Protein AF-A0A3D0MC71-F1 (afdb_monomer)

Solvent-accessible surface area (backbone atoms only — not comparable to full-atom values): 4290 Å² total; per-residue (Å²): 129,90,82,74,69,49,75,46,78,51,74,60,97,58,36,41,36,44,35,37,60,82,74,74,45,75,48,67,27,31,48,65,80,79,81,74,64,83,86,55,55,32,85,81,24,47,36,40,26,45,74,58,90,94,41,80,46,73,48,68,45,45,44,28,77,95,64,62,127

Mean predicted aligned error: 6.16 Å

Secondary structure (DSSP, 8-state):
------EEEEE-SSEEEEEETTTTEEEEEESSSPPPPTT--BTT-EEEEEEETTEEEEEEE-B-TTT--

Structure (mmCIF, N/CA/C/O backbone):
data_AF-A0A3D0MC71-F1
#
_entry.id   AF-A0A3D0MC71-F1
#
loop_
_atom_site.group_PDB
_atom_site.id
_atom_site.type_symbol
_atom_site.label_atom_id
_atom_site.label_alt_id
_atom_site.label_comp_id
_atom_site.label_asym_id
_atom_site.label_entity_id
_atom_site.label_seq_id
_atom_site.pdbx_PDB_ins_code
_atom_site.Cartn_x
_atom_site.Cartn_y
_atom_site.Cartn_z
_atom_site.occupancy
_atom_site.B_iso_or_equiv
_atom_site.auth_seq_id
_atom_site.auth_comp_id
_atom_site.auth_asym_id
_atom_site.auth_atom_id
_atom_site.pdbx_PDB_model_num
ATOM 1 N N . MET A 1 1 ? 12.623 25.423 5.591 1.00 47.34 1 MET A N 1
ATOM 2 C CA . MET A 1 1 ? 11.232 25.298 5.104 1.00 47.34 1 MET A CA 1
ATOM 3 C C . MET A 1 1 ? 10.623 24.097 5.804 1.00 47.34 1 MET A C 1
ATOM 5 O O . MET A 1 1 ? 11.322 23.088 5.833 1.00 47.34 1 MET A O 1
ATOM 9 N N . PRO A 1 2 ? 9.436 24.164 6.429 1.00 50.22 2 PRO A N 1
ATOM 10 C CA . PRO A 1 2 ? 8.889 22.976 7.067 1.00 50.22 2 PRO A CA 1
ATOM 11 C C . PRO A 1 2 ? 8.544 21.964 5.969 1.00 50.22 2 PRO A C 1
ATOM 13 O O . PRO A 1 2 ? 7.856 22.294 5.009 1.00 50.22 2 PRO A O 1
ATOM 16 N N . TRP A 1 3 ? 9.096 20.760 6.080 1.00 61.56 3 TRP A N 1
ATOM 17 C CA . TRP A 1 3 ? 8.789 19.619 5.224 1.00 61.56 3 TRP A CA 1
ATOM 18 C C . TRP A 1 3 ? 7.522 18.980 5.805 1.00 61.56 3 TRP A C 1
ATOM 20 O O . TRP A 1 3 ? 7.616 18.159 6.716 1.00 61.56 3 TRP A O 1
ATOM 30 N N . ASN A 1 4 ? 6.328 19.406 5.382 1.00 56.25 4 ASN A N 1
ATOM 31 C CA . ASN A 1 4 ? 5.116 18.667 5.732 1.00 56.25 4 ASN A CA 1
ATOM 32 C C . ASN A 1 4 ? 4.929 17.554 4.691 1.00 56.25 4 ASN A C 1
ATOM 34 O O . ASN A 1 4 ? 4.282 17.690 3.663 1.00 56.25 4 ASN A O 1
ATOM 38 N N . ALA A 1 5 ? 5.531 16.400 4.945 1.00 70.69 5 ALA A N 1
ATOM 39 C CA . ALA A 1 5 ? 5.111 15.202 4.238 1.00 70.69 5 ALA A CA 1
ATOM 40 C C . ALA A 1 5 ? 3.776 14.750 4.848 1.00 70.69 5 ALA A C 1
ATOM 42 O O . ALA A 1 5 ? 3.768 13.886 5.724 1.00 70.69 5 ALA A O 1
ATOM 43 N N . ASN A 1 6 ? 2.650 15.364 4.458 1.00 83.38 6 ASN A N 1
ATOM 44 C CA . ASN A 1 6 ? 1.353 14.822 4.857 1.00 83.38 6 ASN A CA 1
ATOM 45 C C . ASN A 1 6 ? 1.212 13.411 4.287 1.00 83.38 6 ASN A C 1
ATOM 47 O O . ASN A 1 6 ? 1.408 13.184 3.089 1.00 83.38 6 ASN A O 1
ATOM 51 N N . LEU A 1 7 ? 0.849 12.489 5.174 1.00 87.31 7 LEU A N 1
ATOM 52 C CA . LEU A 1 7 ? 0.429 11.138 4.850 1.00 87.31 7 LEU A CA 1
ATOM 53 C C . LEU A 1 7 ? -1.075 11.058 5.083 1.00 87.31 7 LEU A C 1
ATOM 55 O O . LEU A 1 7 ? -1.543 11.282 6.200 1.00 87.31 7 LEU A O 1
ATOM 59 N N . GLN A 1 8 ? -1.825 10.717 4.045 1.00 92.06 8 GLN A N 1
ATOM 60 C CA . GLN A 1 8 ? -3.252 10.464 4.158 1.00 92.06 8 GLN A CA 1
ATOM 61 C C . GLN A 1 8 ? -3.529 8.991 3.881 1.00 92.06 8 GLN A C 1
ATOM 63 O O . GLN A 1 8 ? -3.084 8.442 2.873 1.00 92.06 8 GLN A O 1
ATOM 68 N N . ILE A 1 9 ? -4.286 8.367 4.783 1.00 93.56 9 ILE A N 1
ATOM 69 C CA . ILE A 1 9 ? -4.765 6.995 4.639 1.00 93.56 9 ILE A CA 1
ATOM 70 C C . ILE A 1 9 ? -6.287 7.041 4.547 1.00 93.56 9 ILE A C 1
ATOM 72 O O . ILE A 1 9 ? -6.949 7.613 5.413 1.00 93.56 9 ILE A O 1
ATOM 76 N N . VAL A 1 10 ? -6.838 6.456 3.486 1.00 95.56 10 VAL A N 1
ATOM 77 C CA . VAL A 1 10 ? -8.287 6.338 3.266 1.00 95.56 10 VAL A CA 1
ATOM 78 C C . VAL A 1 10 ? -8.612 4.873 3.026 1.00 95.56 10 VAL A C 1
ATOM 80 O O . VAL A 1 10 ? -7.932 4.217 2.245 1.00 95.56 10 VAL A O 1
ATOM 83 N N . GLN A 1 11 ? -9.650 4.357 3.675 1.00 96.06 11 GLN A N 1
ATOM 84 C CA . GLN A 1 11 ? -10.036 2.954 3.573 1.00 96.06 11 GLN A CA 1
ATOM 85 C C . GLN A 1 11 ? -11.528 2.813 3.279 1.00 96.06 11 GLN A C 1
ATOM 87 O O . GLN A 1 11 ? -12.353 3.541 3.832 1.00 96.06 11 GLN A O 1
ATOM 92 N N . ASN A 1 12 ? -11.863 1.830 2.448 1.00 96.00 12 ASN A N 1
ATOM 93 C CA . ASN A 1 12 ? -13.191 1.230 2.393 1.00 96.00 12 ASN A CA 1
ATOM 94 C C . ASN A 1 12 ? -13.083 -0.292 2.617 1.00 96.00 12 ASN A C 1
ATOM 96 O O . ASN A 1 12 ? -12.017 -0.808 2.944 1.00 96.00 12 ASN A O 1
ATOM 100 N N . GLU A 1 13 ? -14.187 -1.016 2.461 1.00 95.50 13 GLU A N 1
ATOM 101 C CA . GLU A 1 13 ? -14.227 -2.478 2.630 1.00 95.50 13 GLU A CA 1
ATOM 102 C C . GLU A 1 13 ? -13.280 -3.254 1.696 1.00 95.50 13 GLU A C 1
ATOM 104 O O . GLU A 1 13 ? -12.834 -4.342 2.047 1.00 95.50 13 GLU A O 1
ATOM 109 N N . ASN A 1 14 ? -12.933 -2.694 0.535 1.00 96.25 14 ASN A N 1
ATOM 110 C CA . ASN A 1 14 ? -12.219 -3.401 -0.529 1.00 96.25 14 ASN A CA 1
ATOM 111 C C . ASN A 1 14 ? -10.782 -2.894 -0.734 1.00 96.25 14 ASN A C 1
ATOM 113 O O . ASN A 1 14 ? -9.948 -3.615 -1.284 1.00 96.25 14 ASN A O 1
ATOM 117 N N . TYR A 1 15 ? -10.483 -1.663 -0.312 1.00 96.75 15 TYR A N 1
ATOM 118 C CA . TYR A 1 15 ? -9.236 -0.975 -0.623 1.00 96.75 15 TYR A CA 1
ATOM 119 C C . TYR A 1 15 ? -8.730 -0.102 0.521 1.00 96.75 15 TYR A C 1
ATOM 121 O O . TYR A 1 15 ? -9.501 0.503 1.268 1.00 96.75 15 TYR A O 1
ATOM 129 N N . VAL A 1 16 ? -7.409 0.056 0.551 1.00 96.94 16 VAL A N 1
ATOM 130 C CA . VAL A 1 16 ? -6.705 1.102 1.295 1.00 96.94 16 VAL A CA 1
ATOM 131 C C . VAL A 1 16 ? -5.935 1.965 0.303 1.00 96.94 16 VAL A C 1
ATOM 133 O O . VAL A 1 16 ? -5.252 1.455 -0.582 1.00 96.94 16 VAL A O 1
ATOM 136 N N . MET A 1 17 ? -6.038 3.279 0.450 1.00 94.50 17 MET A N 1
ATOM 137 C CA . MET A 1 17 ? -5.226 4.256 -0.259 1.00 94.50 17 MET A CA 1
ATOM 138 C C . MET A 1 17 ? -4.222 4.870 0.708 1.00 94.50 17 MET A C 1
ATOM 140 O O . MET A 1 17 ? -4.600 5.298 1.797 1.00 94.50 17 MET A O 1
ATOM 144 N N . ILE A 1 18 ? -2.969 4.965 0.272 1.00 92.62 18 ILE A N 1
ATOM 145 C CA . ILE A 1 18 ? -1.918 5.735 0.933 1.00 92.62 18 ILE A CA 1
ATOM 146 C C . ILE A 1 18 ? -1.502 6.857 -0.019 1.00 92.62 18 ILE A C 1
ATOM 148 O O . ILE A 1 18 ? -1.069 6.587 -1.138 1.00 92.62 18 ILE A O 1
ATOM 15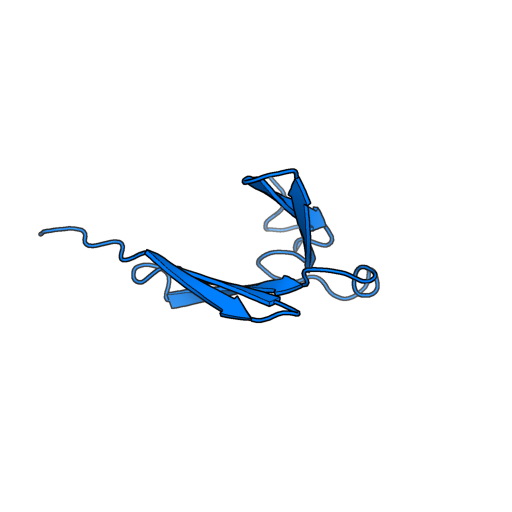2 N N . MET A 1 19 ? -1.643 8.106 0.418 1.00 90.56 19 MET A N 1
ATOM 153 C CA . MET A 1 19 ? -1.295 9.304 -0.346 1.00 90.56 19 MET A CA 1
ATOM 154 C C . MET A 1 19 ? -0.204 10.084 0.384 1.00 90.56 19 MET A C 1
ATOM 156 O O . MET A 1 19 ? -0.319 10.326 1.588 1.00 90.56 19 MET A O 1
ATOM 160 N N . THR A 1 20 ? 0.829 10.504 -0.347 1.00 86.44 20 THR A N 1
ATOM 161 C CA . THR A 1 20 ? 1.908 11.345 0.193 1.00 86.44 20 THR A CA 1
ATOM 162 C C . THR A 1 20 ? 1.985 12.681 -0.541 1.00 86.44 20 THR A C 1
ATOM 164 O O . THR A 1 20 ? 2.035 12.725 -1.769 1.00 86.44 20 THR A O 1
ATOM 167 N N . GLU A 1 21 ? 2.008 13.786 0.210 1.00 78.56 21 GLU A N 1
ATOM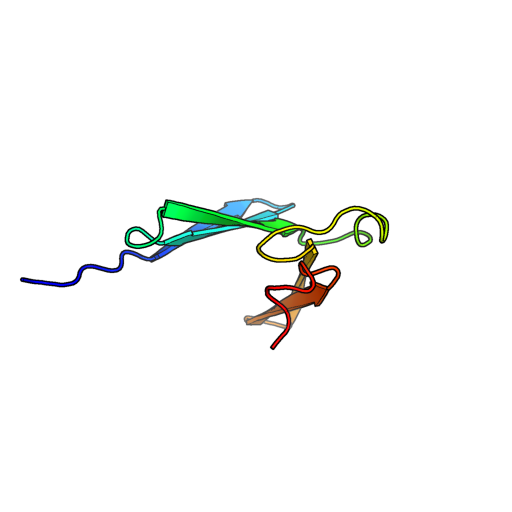 168 C CA . GLU A 1 21 ? 1.995 15.145 -0.358 1.00 78.56 21 GLU A CA 1
ATOM 169 C C . GLU A 1 21 ? 3.238 15.443 -1.205 1.00 78.56 21 GLU A C 1
ATOM 171 O O . GLU A 1 21 ? 3.122 15.976 -2.302 1.00 78.56 21 GLU A O 1
ATOM 176 N N . MET A 1 22 ? 4.423 15.043 -0.735 1.00 72.62 22 MET A N 1
ATOM 177 C CA . MET A 1 22 ? 5.697 15.442 -1.350 1.00 72.62 22 MET A CA 1
ATOM 178 C C . MET A 1 22 ? 6.005 14.758 -2.690 1.00 72.62 22 MET A C 1
ATOM 180 O O . MET A 1 22 ? 6.832 15.262 -3.446 1.00 72.62 22 MET A O 1
ATOM 184 N N . ILE A 1 23 ? 5.385 13.612 -2.983 1.00 71.19 23 ILE A N 1
ATOM 185 C CA . ILE A 1 23 ? 5.619 12.848 -4.224 1.00 71.19 23 ILE A CA 1
ATOM 186 C C . ILE A 1 23 ? 4.366 12.861 -5.121 1.00 71.19 23 ILE A C 1
ATOM 188 O O . ILE A 1 23 ? 4.442 12.484 -6.287 1.00 71.19 23 ILE A O 1
ATOM 192 N N . HIS A 1 24 ? 3.227 13.358 -4.614 1.00 78.19 24 HIS A N 1
ATOM 193 C C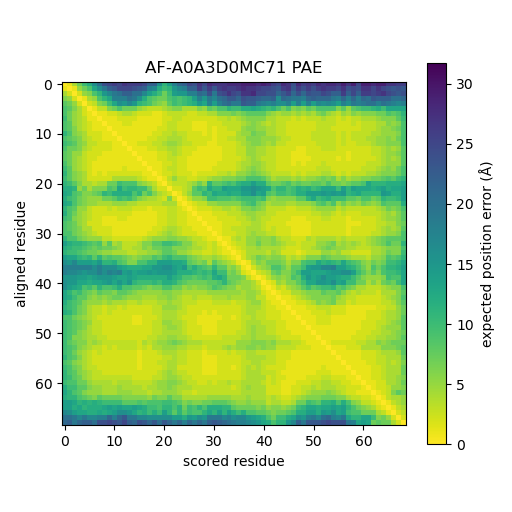A . HIS A 1 24 ? 1.921 13.306 -5.284 1.00 78.19 24 HIS A CA 1
ATOM 194 C C . HIS A 1 24 ? 1.541 11.895 -5.752 1.00 78.19 24 HIS A C 1
ATOM 196 O O . HIS A 1 24 ? 0.878 11.722 -6.775 1.00 78.19 24 HIS A O 1
ATOM 202 N N . ASP A 1 25 ? 1.975 10.883 -5.005 1.00 80.75 25 ASP A N 1
ATOM 203 C CA . ASP A 1 25 ? 1.743 9.492 -5.352 1.00 80.75 25 ASP A CA 1
ATOM 204 C C . ASP A 1 25 ? 0.604 8.906 -4.521 1.00 80.75 25 ASP A C 1
ATOM 206 O O . ASP A 1 25 ? 0.558 9.059 -3.294 1.00 80.75 25 ASP A O 1
ATOM 210 N N . ALA A 1 26 ? -0.307 8.232 -5.222 1.00 87.69 26 ALA A N 1
ATOM 211 C CA . ALA A 1 26 ? -1.453 7.543 -4.661 1.00 87.69 26 ALA A CA 1
ATOM 212 C C . ALA A 1 26 ? -1.243 6.040 -4.822 1.00 87.69 26 ALA A C 1
ATOM 214 O O . ALA A 1 26 ? -1.391 5.482 -5.913 1.00 87.69 26 ALA A O 1
ATOM 215 N N . ARG A 1 27 ? -0.947 5.357 -3.719 1.00 90.50 27 ARG A N 1
ATOM 216 C CA . ARG A 1 27 ? -0.845 3.901 -3.710 1.00 90.50 27 ARG A CA 1
ATOM 217 C C . ARG A 1 27 ? -2.183 3.296 -3.322 1.00 90.50 27 ARG A C 1
ATOM 219 O O . ARG A 1 27 ? -2.651 3.499 -2.205 1.00 90.50 27 ARG A O 1
ATOM 226 N N . ILE A 1 28 ? -2.779 2.540 -4.240 1.00 92.31 28 ILE A N 1
ATOM 227 C CA . ILE A 1 28 ? -4.033 1.814 -4.019 1.00 92.31 28 ILE A CA 1
ATOM 228 C C . ILE A 1 28 ? -3.700 0.350 -3.733 1.00 92.31 28 ILE A C 1
ATOM 230 O O . ILE A 1 28 ? -3.039 -0.312 -4.530 1.00 92.31 28 ILE A O 1
ATOM 234 N N . ILE A 1 29 ? -4.162 -0.151 -2.594 1.00 95.25 29 ILE A N 1
ATOM 235 C CA . ILE A 1 29 ? -3.947 -1.519 -2.124 1.00 95.25 29 ILE A CA 1
ATOM 236 C C . ILE A 1 29 ? -5.297 -2.227 -2.086 1.00 95.25 29 ILE A C 1
ATOM 238 O O . ILE A 1 29 ? -6.210 -1.772 -1.397 1.00 95.25 29 ILE A O 1
ATOM 242 N N . LYS A 1 30 ? -5.424 -3.341 -2.812 1.00 95.62 30 LYS A N 1
ATOM 243 C CA . LYS A 1 30 ? -6.576 -4.252 -2.701 1.00 95.62 30 LYS A CA 1
ATOM 244 C C . LYS A 1 30 ? -6.499 -4.999 -1.369 1.00 95.62 30 LYS A C 1
ATOM 246 O O . LYS A 1 30 ? -5.426 -5.490 -1.040 1.00 95.62 30 LYS A O 1
ATOM 251 N N . LEU A 1 31 ? -7.604 -5.135 -0.639 1.00 96.62 31 LEU A N 1
ATOM 252 C CA . LEU A 1 31 ? -7.659 -5.897 0.622 1.00 96.62 31 LEU A CA 1
ATOM 253 C C . LEU A 1 31 ? -7.949 -7.398 0.436 1.00 96.62 31 LEU A C 1
ATOM 255 O O . LEU A 1 31 ? -7.975 -8.158 1.401 1.00 96.62 31 LEU A O 1
ATOM 259 N N . SER 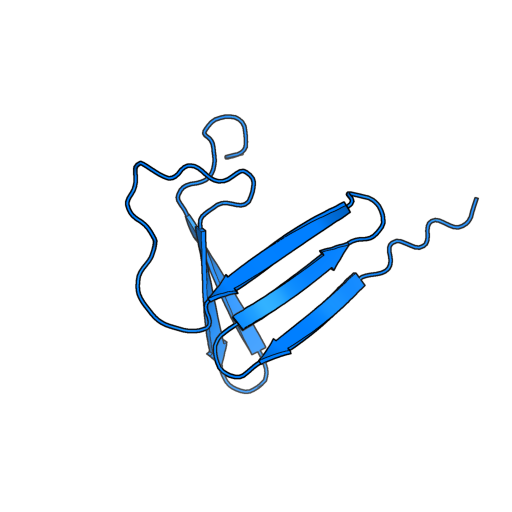A 1 32 ? -8.224 -7.829 -0.795 1.00 91.25 32 SER A N 1
ATOM 260 C CA . SER A 1 32 ? -8.426 -9.234 -1.148 1.00 91.25 32 SER A CA 1
ATOM 261 C C . SER A 1 32 ? -8.265 -9.452 -2.656 1.00 91.25 32 SER A C 1
ATOM 263 O O . SER A 1 32 ? -8.171 -8.496 -3.432 1.00 91.25 32 SER A O 1
ATOM 265 N N . GLY A 1 33 ? -8.258 -10.721 -3.065 1.00 88.56 33 GLY A N 1
ATOM 266 C CA . GLY A 1 33 ? -8.172 -11.132 -4.463 1.00 88.56 33 GLY A CA 1
ATOM 267 C C . GLY A 1 33 ? -6.743 -11.336 -4.956 1.00 88.56 33 GLY A C 1
ATOM 268 O O . GLY A 1 33 ? -5.767 -11.160 -4.227 1.00 88.56 33 GLY A O 1
ATOM 269 N N . ASP A 1 34 ? -6.640 -11.736 -6.219 1.00 89.56 34 ASP A N 1
ATOM 270 C CA . ASP A 1 34 ? -5.362 -12.068 -6.828 1.00 89.56 34 ASP A CA 1
ATOM 271 C C . ASP A 1 34 ? -4.595 -10.830 -7.289 1.00 89.56 34 ASP A C 1
ATOM 273 O O . ASP A 1 34 ? -5.124 -9.726 -7.503 1.00 89.56 34 ASP A O 1
ATOM 277 N N . TYR A 1 35 ? -3.300 -11.044 -7.481 1.00 88.75 35 TYR A N 1
ATOM 278 C CA . TYR A 1 35 ? -2.491 -10.085 -8.199 1.00 88.75 35 TYR A CA 1
ATOM 279 C C . TYR A 1 35 ? -2.928 -9.987 -9.666 1.00 88.75 35 TYR A C 1
ATOM 281 O O . TYR A 1 35 ? -3.340 -10.963 -10.290 1.00 88.75 35 TYR A O 1
ATOM 289 N N . LEU A 1 36 ? -2.783 -8.795 -10.226 1.00 82.44 36 LEU A N 1
ATOM 290 C CA . LEU A 1 36 ? -2.883 -8.507 -11.642 1.00 82.44 36 LEU A CA 1
ATOM 291 C C . LEU A 1 36 ? -1.796 -9.287 -12.400 1.00 82.44 36 LEU A C 1
ATOM 293 O O . LEU A 1 36 ? -0.721 -9.580 -11.866 1.00 82.44 36 LEU A O 1
ATOM 297 N N . GLY A 1 37 ? -2.103 -9.645 -13.650 1.00 78.62 37 GLY A N 1
ATOM 298 C CA . GLY A 1 37 ? -1.221 -10.457 -14.491 1.00 78.62 37 GLY A CA 1
ATOM 299 C C . GLY A 1 37 ? 0.187 -9.867 -14.630 1.00 78.62 37 GLY A C 1
ATOM 300 O O . GLY A 1 37 ? 0.366 -8.650 -14.613 1.00 78.62 37 GLY A O 1
ATOM 301 N N . GLU A 1 38 ? 1.183 -10.737 -14.805 1.00 69.44 38 GLU A N 1
ATOM 302 C CA . GLU A 1 38 ? 2.621 -10.405 -14.753 1.00 69.44 38 GLU A CA 1
ATOM 303 C C . GLU A 1 38 ? 3.080 -9.351 -15.773 1.00 69.44 38 GLU A C 1
ATOM 305 O O . GLU A 1 38 ? 4.134 -8.748 -15.617 1.00 69.44 38 GLU A O 1
ATOM 310 N N . HIS A 1 39 ? 2.287 -9.086 -16.811 1.00 67.94 39 HIS A N 1
ATOM 311 C CA . HIS A 1 39 ? 2.598 -8.076 -17.825 1.00 67.94 39 HIS A CA 1
ATOM 312 C C . HIS A 1 39 ? 2.316 -6.633 -17.359 1.00 67.94 39 HIS A C 1
ATOM 314 O O . HIS A 1 39 ? 2.688 -5.680 -18.044 1.00 67.94 39 HIS A O 1
ATOM 320 N N . MET A 1 40 ? 1.649 -6.454 -16.214 1.00 67.75 40 MET A N 1
ATOM 321 C CA . MET A 1 40 ? 1.316 -5.147 -15.643 1.00 67.75 40 MET A CA 1
ATOM 322 C C . MET A 1 40 ? 2.407 -4.686 -14.665 1.00 67.75 40 MET A C 1
ATOM 324 O O . MET A 1 40 ? 2.301 -4.892 -13.457 1.00 67.75 40 MET A O 1
ATOM 328 N N . ASN A 1 41 ? 3.448 -4.033 -15.188 1.00 72.50 41 ASN A N 1
ATOM 329 C CA . ASN A 1 41 ? 4.539 -3.480 -14.378 1.00 72.50 41 ASN A CA 1
ATOM 330 C 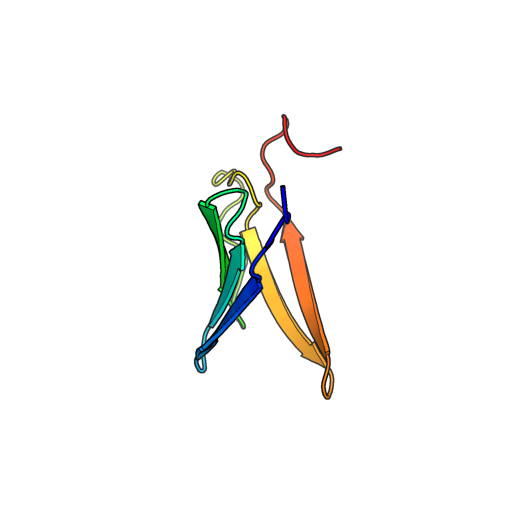C . ASN A 1 41 ? 4.224 -2.047 -13.917 1.00 72.50 41 ASN A C 1
ATOM 332 O O . ASN A 1 41 ? 4.509 -1.056 -14.610 1.00 72.50 41 ASN A O 1
ATOM 336 N N . TYR A 1 42 ? 3.621 -1.930 -12.735 1.00 78.06 42 TYR A N 1
ATOM 337 C CA . TYR A 1 42 ? 3.319 -0.640 -12.114 1.00 78.06 42 TYR A CA 1
ATOM 338 C C . TYR A 1 42 ? 4.553 -0.043 -11.434 1.00 78.06 42 TYR A C 1
ATOM 340 O O . TYR A 1 42 ? 5.431 -0.758 -10.953 1.00 78.06 42 TYR A O 1
ATOM 348 N N . TRP A 1 43 ? 4.598 1.290 -11.358 1.00 77.75 43 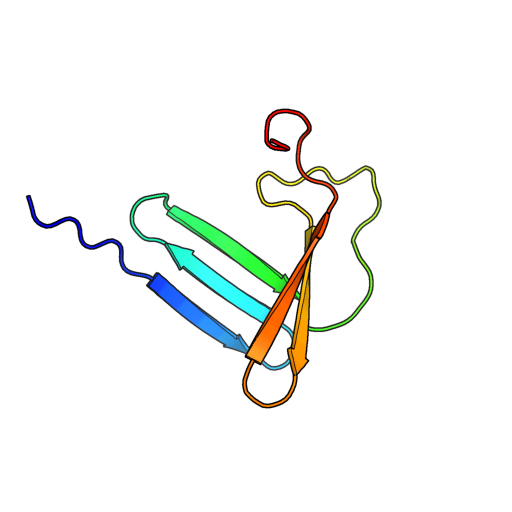TRP A N 1
ATOM 349 C CA . TRP A 1 43 ? 5.678 2.024 -10.683 1.00 77.75 43 TRP A CA 1
ATOM 350 C C . TRP A 1 43 ? 5.829 1.601 -9.214 1.00 77.75 43 TRP A C 1
ATOM 352 O O . TRP A 1 43 ? 6.937 1.379 -8.741 1.00 77.75 43 TRP A O 1
ATOM 362 N N . ASN A 1 44 ? 4.695 1.380 -8.544 1.00 82.62 44 ASN A N 1
ATOM 363 C CA . ASN A 1 44 ? 4.619 0.935 -7.149 1.00 82.62 44 ASN A CA 1
ATOM 364 C C . ASN A 1 44 ? 4.340 -0.568 -6.997 1.00 82.62 44 ASN A C 1
ATOM 366 O O . ASN A 1 44 ? 3.969 -1.019 -5.910 1.00 82.62 44 ASN A O 1
ATOM 370 N N . GLY A 1 45 ? 4.475 -1.332 -8.085 1.00 89.06 45 GLY A N 1
ATOM 371 C CA . GLY A 1 45 ? 4.050 -2.727 -8.144 1.00 89.06 45 GLY A CA 1
ATOM 372 C C . GLY A 1 45 ? 2.537 -2.901 -7.984 1.00 89.06 45 GLY A C 1
ATOM 373 O O . GLY A 1 45 ? 1.779 -1.952 -7.776 1.00 89.06 45 GLY A O 1
ATOM 374 N N . ASP A 1 46 ? 2.086 -4.143 -8.093 1.00 91.31 46 ASP A N 1
ATOM 375 C CA . ASP A 1 46 ? 0.728 -4.532 -7.741 1.00 91.31 46 ASP A CA 1
ATOM 376 C C . ASP A 1 46 ? 0.668 -4.918 -6.261 1.00 91.31 46 ASP A C 1
ATOM 378 O O . ASP A 1 46 ? 1.374 -5.826 -5.817 1.00 91.31 46 ASP A O 1
ATOM 382 N N . SER A 1 47 ? -0.153 -4.193 -5.499 1.00 93.81 47 SER A N 1
ATOM 383 C CA . SER A 1 47 ? -0.265 -4.312 -4.044 1.00 93.81 47 SER A CA 1
ATOM 384 C C . SER A 1 47 ? -1.540 -5.057 -3.644 1.00 93.81 47 SER A C 1
ATOM 386 O O . SER A 1 47 ? -2.652 -4.631 -3.970 1.00 93.81 47 SER A O 1
ATOM 388 N N . VAL A 1 48 ? -1.375 -6.130 -2.870 1.00 95.38 48 VAL A N 1
ATOM 389 C CA . VAL A 1 48 ? -2.462 -6.869 -2.214 1.00 95.38 48 VAL A CA 1
ATOM 390 C C . VAL A 1 48 ? -2.158 -6.914 -0.722 1.00 95.38 48 VAL A C 1
ATOM 392 O O . VAL A 1 48 ? -1.057 -7.288 -0.320 1.00 95.38 48 VAL A O 1
ATOM 395 N N . GLY A 1 49 ? -3.114 -6.498 0.097 1.00 95.62 49 GLY A N 1
ATOM 396 C CA . GLY A 1 49 ? -2.989 -6.471 1.543 1.00 95.62 49 GLY A CA 1
ATOM 397 C C . GLY A 1 49 ? -4.095 -7.237 2.248 1.00 95.62 49 GLY A C 1
ATOM 398 O O . GLY A 1 49 ? -5.105 -7.585 1.648 1.00 95.62 49 GLY A O 1
ATOM 399 N N . PHE A 1 50 ? -3.878 -7.503 3.528 1.00 95.56 50 PHE A N 1
ATOM 400 C CA . PHE A 1 50 ? -4.821 -8.155 4.429 1.00 95.56 50 PHE A CA 1
ATOM 401 C C . PHE A 1 50 ? -4.528 -7.723 5.870 1.00 95.56 50 PHE A C 1
ATOM 403 O O . PHE A 1 50 ? -3.438 -7.235 6.174 1.00 95.56 50 PHE A O 1
ATOM 410 N N . TRP A 1 51 ? -5.512 -7.875 6.754 1.00 94.75 51 TRP A N 1
ATOM 411 C CA . TRP A 1 51 ? -5.373 -7.524 8.165 1.00 94.75 51 TRP A CA 1
ATOM 412 C C . TRP A 1 51 ? -4.993 -8.748 8.998 1.00 94.75 51 TRP A C 1
ATOM 414 O O . TRP A 1 51 ? -5.702 -9.754 8.978 1.00 94.75 51 TRP A O 1
ATOM 424 N N . GLU A 1 52 ? -3.916 -8.635 9.768 1.00 97.00 52 GLU A N 1
ATOM 425 C CA . GLU A 1 52 ? -3.620 -9.511 10.903 1.00 97.00 52 GLU A CA 1
ATOM 426 C C . GLU A 1 52 ? -3.836 -8.720 12.189 1.00 97.00 52 GLU A C 1
ATOM 428 O O . GLU A 1 52 ? -3.071 -7.812 12.516 1.00 97.00 52 GLU A O 1
ATOM 433 N N . GLU A 1 53 ? -4.917 -9.041 12.901 1.00 96.06 53 GLU A N 1
ATOM 434 C CA . GLU A 1 53 ? -5.380 -8.284 14.067 1.00 96.06 53 GLU A CA 1
ATOM 435 C C . GLU A 1 53 ? -5.537 -6.785 13.745 1.00 96.06 53 GLU A C 1
ATOM 437 O O . GLU A 1 53 ? -6.460 -6.394 13.034 1.00 96.06 53 GLU A O 1
ATOM 442 N N . ASN A 1 54 ? -4.624 -5.951 14.249 1.00 95.94 54 ASN A N 1
ATOM 443 C CA . ASN A 1 54 ? -4.609 -4.500 14.062 1.00 95.94 54 ASN A CA 1
ATOM 444 C C . ASN A 1 54 ? -3.528 -4.040 13.068 1.00 95.94 54 ASN A C 1
ATOM 446 O O . ASN A 1 54 ? -3.228 -2.848 12.987 1.00 95.94 54 ASN A O 1
ATOM 450 N N . THR A 1 55 ? -2.918 -4.973 12.337 1.00 95.94 55 THR A N 1
ATOM 451 C CA . THR A 1 55 ? -1.804 -4.716 11.423 1.00 95.94 55 THR A CA 1
ATOM 452 C C . THR A 1 55 ? -2.234 -4.959 9.983 1.00 95.94 55 THR A C 1
ATOM 454 O O . THR A 1 55 ? -2.651 -6.060 9.631 1.00 95.94 55 THR A O 1
ATOM 457 N N . LEU A 1 56 ? -2.102 -3.939 9.132 1.00 95.25 56 LEU A N 1
ATOM 458 C CA . LEU A 1 56 ? -2.263 -4.091 7.687 1.00 95.25 56 LEU A CA 1
ATOM 45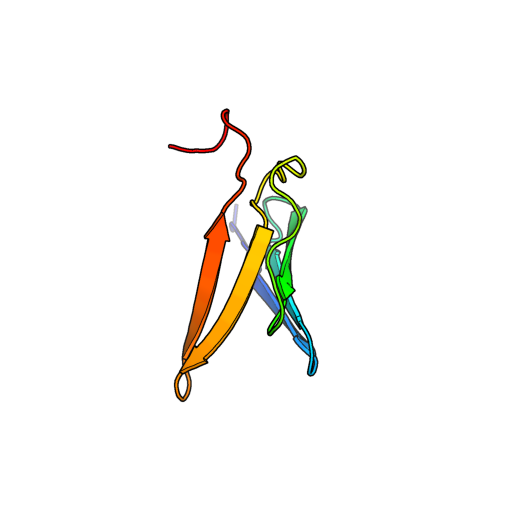9 C C . LEU A 1 56 ? -0.949 -4.594 7.090 1.00 95.25 56 LEU A C 1
ATOM 461 O O . LEU A 1 56 ? 0.035 -3.854 7.031 1.00 95.25 56 LEU A O 1
ATOM 465 N N . ILE A 1 57 ? -0.946 -5.836 6.620 1.00 96.25 57 ILE A N 1
ATOM 466 C CA . ILE A 1 57 ? 0.174 -6.422 5.886 1.00 96.25 57 ILE A CA 1
ATOM 467 C C . ILE A 1 57 ? -0.065 -6.181 4.401 1.00 96.25 57 ILE A C 1
ATOM 469 O O . ILE A 1 57 ? -1.153 -6.445 3.895 1.00 96.25 57 ILE A O 1
ATOM 473 N N . ILE A 1 58 ? 0.943 -5.664 3.696 1.00 95.38 58 ILE A N 1
ATOM 474 C CA . ILE A 1 58 ? 0.870 -5.373 2.261 1.00 95.38 58 ILE A CA 1
ATOM 475 C C . ILE A 1 58 ? 1.986 -6.135 1.566 1.00 95.38 58 ILE A C 1
ATOM 477 O O . ILE A 1 58 ? 3.167 -5.865 1.783 1.00 95.38 58 ILE A O 1
ATOM 481 N N . HIS A 1 59 ? 1.607 -7.049 0.684 1.00 94.56 59 HIS A N 1
ATOM 482 C CA . HIS A 1 59 ? 2.529 -7.704 -0.225 1.00 94.56 59 HIS A CA 1
ATOM 483 C C . HIS A 1 59 ? 2.475 -7.028 -1.591 1.00 94.56 59 HIS A C 1
ATOM 485 O O . HIS A 1 59 ? 1.434 -6.548 -2.048 1.00 94.56 59 HIS A O 1
ATOM 491 N N . SER A 1 60 ? 3.625 -6.923 -2.245 1.00 91.81 60 SER A N 1
ATOM 492 C CA . SER A 1 60 ? 3.721 -6.266 -3.543 1.00 91.81 60 SER A CA 1
ATOM 493 C C . SER A 1 60 ? 4.700 -6.978 -4.446 1.00 91.81 60 SER A C 1
ATOM 495 O O . SER A 1 60 ? 5.745 -7.446 -3.998 1.00 91.81 60 SER A O 1
ATOM 497 N N . LYS A 1 61 ? 4.336 -7.067 -5.721 1.00 89.88 61 LYS A N 1
ATOM 498 C CA . LYS A 1 61 ? 5.136 -7.696 -6.775 1.00 89.88 61 LYS A CA 1
ATOM 499 C C . LYS A 1 61 ? 4.917 -6.971 -8.103 1.00 89.88 61 LYS A C 1
ATOM 501 O O . LYS A 1 61 ? 4.178 -5.993 -8.146 1.00 89.88 61 LYS A O 1
ATOM 506 N N . ASN A 1 62 ? 5.526 -7.455 -9.186 1.00 88.19 62 ASN A N 1
ATOM 507 C CA . ASN A 1 62 ? 5.404 -6.862 -10.528 1.00 88.19 62 ASN A CA 1
ATOM 508 C C . ASN A 1 62 ? 5.815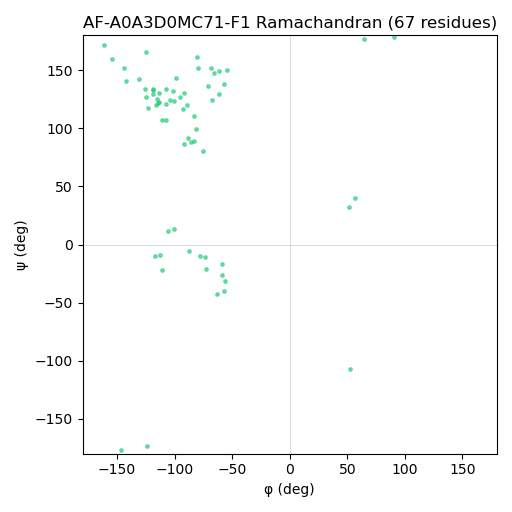 -5.376 -10.550 1.00 88.19 62 ASN A C 1
ATOM 510 O O . ASN A 1 62 ? 5.163 -4.529 -11.164 1.00 88.19 62 ASN A O 1
ATOM 514 N N . PHE A 1 63 ? 6.880 -5.044 -9.816 1.00 87.69 63 PHE A N 1
ATOM 515 C CA . PHE A 1 63 ? 7.507 -3.733 -9.914 1.00 87.69 63 PHE A CA 1
ATOM 516 C C . PHE A 1 63 ? 8.168 -3.583 -11.277 1.00 87.69 63 PHE A C 1
ATOM 518 O O . PHE A 1 63 ? 8.631 -4.557 -11.877 1.00 87.69 63 PHE A O 1
ATOM 525 N N . ARG A 1 64 ? 8.257 -2.343 -11.750 1.00 82.69 64 ARG A N 1
ATOM 526 C CA . ARG A 1 64 ? 9.099 -2.041 -12.903 1.00 82.69 64 ARG A CA 1
ATOM 527 C C . ARG A 1 64 ? 10.552 -2.462 -12.635 1.00 82.69 64 ARG A C 1
ATOM 529 O O . ARG A 1 64 ? 11.037 -2.196 -11.535 1.00 82.69 64 ARG A O 1
ATOM 536 N N . PRO A 1 65 ? 11.254 -3.069 -13.610 1.00 80.06 65 PRO A N 1
ATOM 537 C CA . PRO A 1 65 ? 12.647 -3.487 -13.437 1.00 80.06 65 PRO A CA 1
ATOM 538 C C . PRO A 1 65 ? 13.577 -2.346 -13.017 1.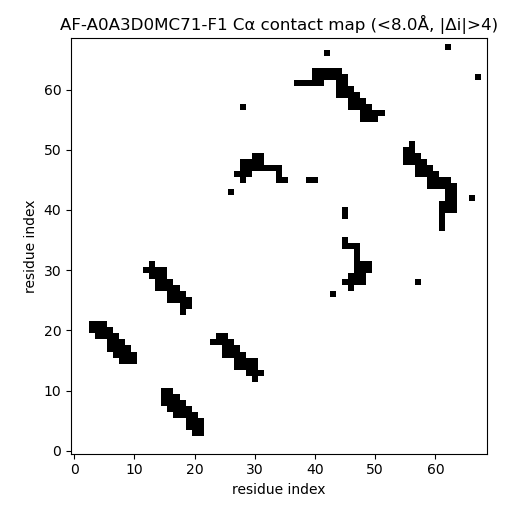00 80.06 65 PRO A C 1
ATOM 540 O O . PRO A 1 65 ? 14.532 -2.560 -12.282 1.00 80.06 65 PRO A O 1
ATOM 543 N N . GLU A 1 66 ? 13.284 -1.115 -13.443 1.00 80.25 66 GLU A N 1
ATOM 544 C CA . GLU A 1 66 ? 14.065 0.070 -13.078 1.00 80.25 66 GLU A CA 1
ATOM 545 C C . GLU A 1 66 ? 13.838 0.505 -11.614 1.00 80.25 66 GLU A C 1
ATOM 547 O O . GLU A 1 66 ? 14.555 1.363 -11.105 1.00 80.25 66 GLU A O 1
ATOM 552 N N . HIS A 1 67 ? 12.836 -0.076 -10.946 1.00 68.88 67 HIS A N 1
ATOM 553 C CA . HIS A 1 67 ? 12.368 0.257 -9.598 1.00 68.88 67 HIS A CA 1
ATOM 554 C C . HIS A 1 67 ? 12.526 -0.885 -8.588 1.00 68.88 67 HIS A C 1
ATOM 556 O O . HIS A 1 67 ? 12.345 -0.661 -7.391 1.00 68.88 67 HIS A O 1
ATOM 562 N N . SER A 1 68 ? 12.870 -2.094 -9.036 1.00 59.84 68 SER A N 1
ATOM 563 C CA . SER A 1 68 ? 13.271 -3.188 -8.153 1.00 59.84 68 SER A CA 1
ATOM 564 C C . SER A 1 68 ? 14.748 -3.020 -7.781 1.00 59.84 68 SER A C 1
ATOM 566 O O . SER A 1 68 ? 15.618 -3.330 -8.594 1.00 59.84 68 SER A O 1
ATOM 568 N N . GLN A 1 69 ? 15.023 -2.479 -6.591 1.00 53.62 69 GLN A N 1
ATOM 569 C CA . GLN A 1 69 ? 16.339 -2.566 -5.940 1.00 53.62 69 GLN A CA 1
ATOM 570 C C . GLN A 1 69 ? 16.474 -3.916 -5.236 1.00 53.62 69 GLN A C 1
ATOM 572 O O . GLN A 1 69 ? 15.487 -4.319 -4.577 1.00 53.62 69 GLN A O 1
#

pLDDT: mean 84.91, std 12.64, range [47.34, 97.0]

Radius of gyration: 13.47 Å; Cα contacts (8 Å, |Δi|>4): 115; chains: 1; bounding box: 31×37×32 Å

Foldseek 3Di:
DDPPQDWDWDDDPFWIWTATDVVRDIDIEGQDDDFDDLVDADCFATWYWHDDPPDIDIDGDNHDPVNDD

Nearest PDB structures (foldseek):
  5l8o-assembly1_A  TM=6.079E-01  e=9.221E-01  Homo sapiens
  8bd7-assembly1_V  TM=4.478E-01  e=1.105E+00  Chlamydomonas reinhardtii
  1iw7-assembly1_D  TM=4.823E-01  e=1.495E+00  Thermus thermophilus
  8os5-assembly1_B  TM=3.410E-01  e=3.086E+00  Homo sapiens

Sequence (69 aa):
MPWNANLQIVQNENYVMIMTEMIHDARIIKLSGDYLGEHMNYWNGDSVGFWEENTLIIHSKNFRPEHSQ